Protein AF-F5LJP6-F1 (afdb_monomer_lite)

Structure (mmCIF, N/CA/C/O backbone):
data_AF-F5LJP6-F1
#
_entry.id   AF-F5LJP6-F1
#
loop_
_atom_site.group_PDB
_atom_site.id
_atom_site.type_symbol
_atom_site.label_atom_id
_atom_site.label_alt_id
_atom_site.label_comp_id
_atom_site.label_asym_id
_atom_site.label_entity_id
_atom_site.label_seq_id
_atom_site.pdbx_PDB_ins_code
_atom_site.Cartn_x
_atom_site.Cartn_y
_atom_site.Cartn_z
_atom_site.occupancy
_atom_site.B_iso_or_equiv
_atom_site.auth_seq_id
_atom_site.auth_comp_id
_atom_site.auth_asym_id
_atom_site.auth_atom_id
_atom_site.pdbx_PDB_model_num
ATOM 1 N N . MET A 1 1 ? 31.051 -0.537 -11.430 1.00 42.00 1 MET A N 1
ATOM 2 C CA . MET A 1 1 ? 30.294 -1.758 -11.067 1.00 42.00 1 MET A CA 1
ATOM 3 C C . MET A 1 1 ? 28.930 -1.355 -10.516 1.00 42.00 1 MET A C 1
ATOM 5 O O . MET A 1 1 ? 28.832 -0.928 -9.372 1.00 42.00 1 MET A O 1
ATOM 9 N N . VAL A 1 2 ? 27.875 -1.391 -11.335 1.00 52.22 2 VAL A N 1
ATOM 10 C CA . VAL A 1 2 ? 26.517 -1.080 -10.862 1.00 52.22 2 VAL A CA 1
ATOM 11 C C . VAL A 1 2 ? 26.059 -2.267 -10.019 1.00 52.22 2 VAL A C 1
ATOM 13 O O . VAL A 1 2 ? 25.776 -3.325 -10.573 1.00 52.22 2 VAL A O 1
ATOM 16 N N . LYS A 1 3 ? 26.045 -2.117 -8.684 1.00 48.31 3 LYS A N 1
ATOM 17 C CA . LYS A 1 3 ? 25.492 -3.122 -7.761 1.00 48.31 3 LYS A CA 1
ATOM 18 C C . LYS A 1 3 ? 24.133 -3.557 -8.310 1.00 48.31 3 LYS A C 1
ATOM 20 O O . LYS A 1 3 ? 23.220 -2.730 -8.383 1.00 48.31 3 LYS A O 1
ATOM 25 N N . LYS A 1 4 ? 24.033 -4.818 -8.743 1.00 45.97 4 LYS A N 1
ATOM 26 C CA . LYS A 1 4 ? 22.801 -5.463 -9.198 1.00 45.97 4 LYS A CA 1
ATOM 27 C C . LYS A 1 4 ? 21.829 -5.379 -8.029 1.00 45.97 4 LYS A C 1
ATOM 29 O O . LYS A 1 4 ? 21.928 -6.135 -7.074 1.00 45.97 4 LYS A O 1
ATOM 34 N N . ARG A 1 5 ? 20.990 -4.344 -8.028 1.00 58.62 5 ARG A N 1
ATOM 35 C CA . ARG A 1 5 ? 20.001 -4.142 -6.970 1.00 58.62 5 ARG A CA 1
ATOM 36 C C . ARG A 1 5 ? 19.083 -5.353 -7.041 1.00 58.62 5 ARG A C 1
ATOM 38 O O . ARG A 1 5 ? 18.627 -5.659 -8.140 1.00 58.62 5 ARG A O 1
ATOM 45 N N . GLU A 1 6 ? 18.868 -6.035 -5.921 1.00 65.88 6 GLU A N 1
ATOM 46 C CA . GLU A 1 6 ? 17.980 -7.194 -5.820 1.00 65.88 6 GLU A CA 1
ATOM 47 C C . GLU A 1 6 ? 16.555 -6.776 -6.182 1.00 65.88 6 GLU A C 1
ATOM 49 O O . GLU A 1 6 ? 15.756 -6.299 -5.374 1.00 65.88 6 GLU A O 1
ATOM 54 N N . GLN A 1 7 ? 16.277 -6.876 -7.472 1.00 75.69 7 GLN A N 1
ATOM 55 C CA . GLN A 1 7 ? 14.972 -6.681 -8.049 1.00 75.69 7 GLN A CA 1
ATOM 56 C C . GLN A 1 7 ? 14.209 -7.989 -7.873 1.00 75.69 7 GLN A C 1
ATOM 58 O O . GLN A 1 7 ? 14.751 -9.068 -8.100 1.00 75.69 7 GLN A O 1
ATOM 63 N N . GLY A 1 8 ? 12.957 -7.912 -7.445 1.00 86.00 8 GLY A N 1
ATOM 64 C CA . GLY A 1 8 ? 12.117 -9.101 -7.350 1.00 86.00 8 GLY A CA 1
ATOM 65 C C . GLY A 1 8 ? 10.647 -8.763 -7.484 1.00 86.00 8 GLY A C 1
ATOM 66 O O . GLY A 1 8 ? 10.295 -7.660 -7.903 1.00 86.00 8 GLY A O 1
ATOM 67 N N . THR A 1 9 ? 9.796 -9.722 -7.138 1.00 89.44 9 THR A N 1
ATOM 68 C CA . THR A 1 9 ? 8.346 -9.608 -7.313 1.00 89.44 9 THR A CA 1
ATOM 69 C C . THR A 1 9 ? 7.696 -8.966 -6.093 1.00 89.44 9 THR A C 1
ATOM 71 O O . THR A 1 9 ? 7.910 -9.412 -4.968 1.00 89.44 9 THR A O 1
ATOM 74 N N . CYS A 1 10 ? 6.919 -7.902 -6.301 1.00 90.75 10 CYS A N 1
ATOM 75 C CA . CYS A 1 10 ? 6.119 -7.298 -5.236 1.00 90.75 10 CYS A CA 1
ATOM 76 C C . CYS A 1 10 ? 4.936 -8.201 -4.890 1.00 90.75 10 CYS A C 1
ATOM 78 O O . CYS A 1 10 ? 4.111 -8.483 -5.759 1.00 90.75 10 CYS A O 1
ATOM 80 N N . GLU A 1 11 ? 4.797 -8.565 -3.620 1.00 90.19 11 GLU A N 1
ATOM 81 C CA . GLU A 1 11 ? 3.728 -9.459 -3.172 1.00 90.19 11 GLU A CA 1
ATOM 82 C C . GLU A 1 11 ? 2.346 -8.807 -3.243 1.00 90.19 11 GLU A C 1
ATOM 84 O O . GLU A 1 11 ? 1.360 -9.498 -3.451 1.00 90.19 11 GLU A O 1
ATOM 89 N N . LEU A 1 12 ? 2.230 -7.479 -3.157 1.00 90.12 12 LEU A N 1
ATOM 90 C CA . LEU A 1 12 ? 0.921 -6.817 -3.216 1.00 90.12 12 LEU A CA 1
ATOM 91 C C . LEU A 1 12 ? 0.435 -6.578 -4.654 1.00 90.12 12 LEU A C 1
ATOM 93 O O . LEU A 1 12 ? -0.704 -6.900 -4.982 1.00 90.12 12 LEU A O 1
ATOM 97 N N . CYS A 1 13 ? 1.280 -6.005 -5.519 1.00 88.94 13 CYS A N 1
ATOM 98 C CA . CYS A 1 13 ? 0.878 -5.626 -6.881 1.00 88.94 13 CYS A CA 1
ATOM 99 C C . CYS A 1 13 ? 1.281 -6.622 -7.973 1.00 88.94 13 CYS A C 1
ATOM 101 O O . CYS A 1 13 ? 0.846 -6.458 -9.111 1.00 88.94 13 CYS A O 1
ATOM 103 N N . GLY A 1 14 ? 2.115 -7.616 -7.656 1.00 88.06 14 GLY A N 1
ATOM 104 C CA . GLY A 1 14 ? 2.559 -8.643 -8.599 1.00 88.06 14 GLY A CA 1
ATOM 105 C C . GLY A 1 14 ? 3.532 -8.159 -9.676 1.00 88.06 14 GLY A C 1
ATOM 106 O O . GLY A 1 14 ? 3.788 -8.889 -10.623 1.00 88.06 14 GLY A O 1
ATOM 107 N N . ARG A 1 15 ? 4.073 -6.935 -9.584 1.00 87.69 15 ARG A N 1
ATOM 108 C CA . ARG A 1 15 ? 5.090 -6.470 -10.544 1.00 87.69 15 ARG A CA 1
ATOM 109 C C . ARG A 1 15 ? 6.432 -7.150 -10.300 1.00 87.69 15 ARG A C 1
ATOM 111 O O . ARG A 1 15 ? 6.853 -7.258 -9.148 1.00 87.69 15 ARG A O 1
ATOM 118 N N . HIS A 1 16 ? 7.108 -7.502 -11.387 1.00 87.56 16 HIS A N 1
ATOM 119 C CA . HIS A 1 16 ? 8.469 -8.033 -11.399 1.00 87.56 16 HIS A CA 1
ATOM 120 C C . HIS A 1 16 ? 9.502 -6.918 -11.584 1.00 87.56 16 HIS A C 1
ATOM 122 O O . HIS A 1 16 ? 9.158 -5.783 -11.919 1.00 87.56 16 HIS A O 1
ATOM 128 N N . GLU A 1 17 ? 10.766 -7.251 -11.336 1.00 85.12 17 GLU A N 1
ATOM 129 C CA . GLU A 1 17 ? 11.910 -6.355 -11.537 1.00 85.12 17 GLU A CA 1
ATOM 130 C C . GLU A 1 17 ? 11.844 -5.040 -10.733 1.00 85.12 17 GLU A C 1
ATOM 132 O O . GLU A 1 17 ? 12.377 -3.998 -11.114 1.00 85.12 17 GLU A O 1
ATOM 137 N N . VAL A 1 18 ? 11.176 -5.066 -9.576 1.00 85.31 18 VAL A N 1
ATOM 138 C CA . VAL A 1 18 ? 11.014 -3.884 -8.722 1.00 85.31 18 VAL A CA 1
ATOM 139 C C . VAL A 1 18 ? 11.911 -3.954 -7.496 1.00 85.31 18 VAL A C 1
ATOM 141 O O . VAL A 1 18 ? 12.153 -5.018 -6.926 1.00 85.31 18 VAL A O 1
ATOM 144 N N . LYS A 1 19 ? 12.371 -2.781 -7.045 1.00 85.81 19 LYS A N 1
ATOM 145 C CA . LYS A 1 19 ? 13.013 -2.643 -5.733 1.00 85.81 19 LYS A CA 1
ATOM 146 C C . LYS A 1 19 ? 11.974 -2.887 -4.649 1.00 85.81 19 LYS A C 1
ATOM 148 O O . LYS A 1 19 ? 10.950 -2.194 -4.617 1.00 85.81 19 LYS A O 1
ATOM 153 N N . ARG A 1 20 ? 12.261 -3.848 -3.777 1.00 88.12 20 ARG A N 1
ATOM 154 C CA . ARG A 1 20 ? 11.397 -4.239 -2.665 1.00 88.12 20 ARG A CA 1
ATOM 155 C C . ARG A 1 20 ? 11.937 -3.691 -1.355 1.00 88.12 20 ARG A C 1
ATOM 157 O O . ARG A 1 20 ? 13.134 -3.476 -1.199 1.00 88.12 20 ARG A O 1
ATOM 164 N N . THR A 1 21 ? 11.018 -3.436 -0.449 1.00 88.38 21 THR A N 1
ATOM 165 C CA . THR A 1 21 ? 11.252 -3.010 0.921 1.00 88.38 21 THR A CA 1
ATOM 166 C C . THR A 1 21 ? 10.386 -3.883 1.804 1.00 88.38 21 THR A C 1
ATOM 168 O O . THR A 1 21 ? 9.227 -4.125 1.458 1.00 88.38 21 THR A O 1
ATOM 171 N N . GLU A 1 22 ? 10.935 -4.315 2.928 1.00 87.50 22 GLU A N 1
ATOM 172 C CA . GLU A 1 22 ? 10.163 -4.998 3.954 1.00 87.50 22 GLU A CA 1
ATOM 173 C C . GLU A 1 22 ? 9.096 -4.050 4.518 1.00 87.50 22 GLU A C 1
ATOM 175 O O . GLU A 1 22 ? 9.373 -2.886 4.831 1.00 87.50 22 GLU A O 1
ATOM 180 N N . HIS A 1 23 ? 7.867 -4.544 4.613 1.00 85.25 23 HIS A N 1
ATOM 181 C CA . HIS A 1 23 ? 6.752 -3.851 5.235 1.00 85.25 23 HIS A CA 1
ATOM 182 C C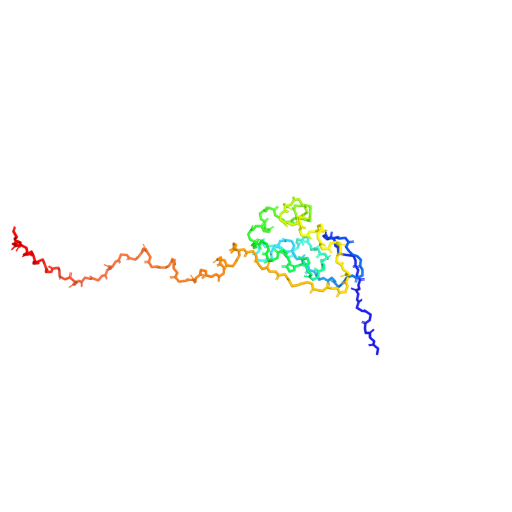 . HIS A 1 23 ? 6.141 -4.750 6.307 1.00 85.25 23 HIS A C 1
ATOM 184 O O . HIS A 1 23 ? 5.801 -5.899 6.035 1.00 85.25 23 HIS A O 1
ATOM 190 N N . HIS A 1 24 ? 6.002 -4.224 7.521 1.00 85.56 24 HIS A N 1
ATOM 191 C CA . HIS A 1 24 ? 5.344 -4.934 8.612 1.00 85.56 24 HIS A CA 1
ATOM 192 C C . HIS A 1 24 ? 3.841 -4.684 8.491 1.00 85.56 24 HIS A C 1
ATOM 194 O O . HIS A 1 24 ? 3.420 -3.530 8.567 1.00 85.56 24 HIS A O 1
ATOM 200 N N . LEU A 1 25 ? 3.059 -5.746 8.272 1.00 80.44 25 LEU A N 1
ATOM 201 C CA . LEU A 1 25 ? 1.603 -5.639 8.119 1.00 80.44 25 LEU A CA 1
ATOM 202 C C . LEU A 1 25 ? 0.942 -5.155 9.414 1.00 80.44 25 LEU A C 1
ATOM 204 O O . LEU A 1 25 ? 0.039 -4.323 9.374 1.00 80.44 25 LEU A O 1
ATOM 208 N N . THR A 1 26 ? 1.466 -5.597 10.557 1.00 77.38 26 THR A N 1
ATOM 209 C CA . THR A 1 26 ? 1.094 -5.072 11.871 1.00 77.38 26 THR A CA 1
ATOM 210 C C . THR A 1 26 ? 2.191 -4.136 12.385 1.00 77.38 26 THR A C 1
ATOM 212 O O . THR A 1 26 ? 3.364 -4.525 12.413 1.00 77.38 26 THR A O 1
ATOM 215 N N . PRO A 1 27 ? 1.859 -2.909 12.824 1.00 72.81 27 PRO A N 1
ATOM 216 C CA . PRO A 1 27 ? 2.836 -1.993 13.403 1.00 72.81 27 PRO A CA 1
ATOM 217 C C . PRO A 1 27 ? 3.586 -2.613 14.592 1.00 72.81 27 PRO A C 1
ATOM 219 O O . PRO A 1 27 ? 2.989 -3.259 15.454 1.00 72.81 27 PRO A O 1
ATOM 222 N N . LYS A 1 28 ? 4.900 -2.363 14.686 1.00 68.19 28 LYS A N 1
ATOM 223 C CA . LYS A 1 28 ? 5.747 -2.858 15.793 1.00 68.19 28 LYS A CA 1
ATOM 224 C C . LYS A 1 28 ? 5.232 -2.427 17.169 1.00 68.19 28 LYS A C 1
ATOM 226 O O . LYS A 1 28 ? 5.262 -3.212 18.108 1.00 68.19 28 LYS A O 1
ATOM 231 N N . GLU A 1 29 ? 4.689 -1.214 17.254 1.00 65.69 29 GLU A N 1
ATOM 232 C CA . GLU A 1 29 ? 4.104 -0.632 18.472 1.00 65.69 29 GLU A CA 1
ATOM 233 C C . GLU A 1 29 ? 2.890 -1.414 19.002 1.00 65.69 29 GLU A C 1
ATOM 235 O O . GLU A 1 29 ? 2.528 -1.278 20.165 1.00 65.69 29 GLU A O 1
ATOM 240 N N . LYS A 1 30 ? 2.273 -2.254 18.163 1.00 64.62 30 LYS A N 1
ATOM 241 C CA . LYS A 1 30 ? 1.130 -3.112 18.505 1.00 64.62 30 LYS A CA 1
ATOM 242 C C . LYS A 1 30 ? 1.521 -4.588 18.656 1.00 64.62 30 LYS A C 1
ATOM 244 O O . LYS A 1 30 ? 0.668 -5.461 18.580 1.00 64.62 30 LYS A O 1
ATOM 249 N N . GLY A 1 31 ? 2.811 -4.882 18.834 1.00 66.06 31 GLY A N 1
ATOM 250 C CA . GLY A 1 31 ? 3.311 -6.256 18.962 1.00 66.06 31 GLY A CA 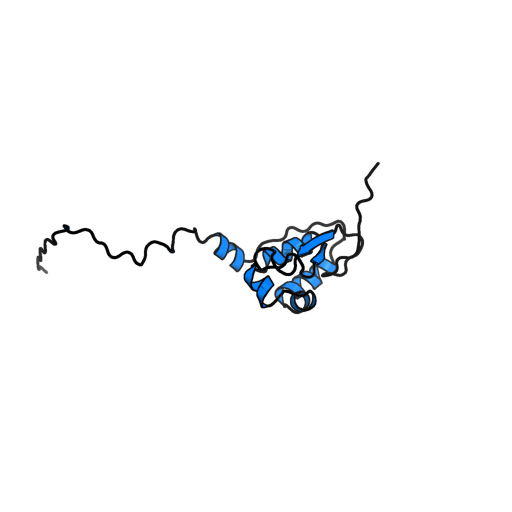1
ATOM 251 C C . GLY A 1 31 ? 3.625 -6.943 17.629 1.00 66.06 31 GLY A C 1
ATOM 252 O O . GLY A 1 31 ? 3.874 -8.144 17.601 1.00 66.06 31 GLY A O 1
ATOM 253 N N . GLY A 1 32 ? 3.683 -6.193 16.521 1.00 67.88 32 GLY A N 1
ATOM 254 C CA . GLY A 1 32 ? 3.966 -6.722 15.182 1.00 67.88 32 GLY A CA 1
ATOM 255 C C . GLY A 1 32 ? 5.391 -7.209 14.915 1.00 67.88 32 GLY A C 1
ATOM 256 O O . GLY A 1 32 ? 5.717 -7.538 13.780 1.00 67.88 32 GLY A O 1
ATOM 257 N N . THR A 1 33 ? 6.255 -7.257 15.929 1.00 63.31 33 THR A N 1
ATOM 258 C CA . THR A 1 33 ? 7.678 -7.609 15.787 1.00 63.31 33 THR A CA 1
ATOM 259 C C . THR A 1 33 ? 7.907 -9.033 15.269 1.00 63.31 33 THR A C 1
ATOM 261 O O . THR A 1 33 ? 8.881 -9.260 14.561 1.00 63.31 33 THR A O 1
ATOM 264 N N . PHE A 1 34 ? 7.006 -9.971 15.576 1.00 64.31 34 PHE A N 1
ATOM 265 C CA . PHE A 1 34 ? 7.059 -11.365 15.099 1.00 64.31 34 PHE A CA 1
ATOM 266 C C . PHE A 1 34 ? 5.929 -11.702 14.118 1.00 64.31 34 PHE A C 1
ATOM 268 O O . PHE A 1 34 ? 5.694 -12.867 13.804 1.00 64.31 34 PHE A O 1
ATOM 275 N N . LEU A 1 35 ? 5.194 -10.684 13.672 1.00 73.81 35 LEU A N 1
ATOM 276 C CA . LEU A 1 35 ? 4.059 -10.840 12.772 1.00 73.81 35 LEU A CA 1
ATOM 277 C C . LEU A 1 35 ? 4.516 -10.820 11.308 1.00 73.81 35 LEU A C 1
ATOM 279 O O . LEU A 1 35 ? 5.626 -10.368 11.014 1.00 73.81 35 LEU A O 1
ATOM 283 N N . PRO A 1 36 ? 3.690 -11.338 10.378 1.00 77.06 36 PRO A N 1
ATOM 284 C CA . PRO A 1 36 ? 4.085 -11.487 8.986 1.00 77.06 36 PRO A CA 1
ATOM 285 C C . PRO A 1 36 ? 4.529 -10.157 8.370 1.00 77.06 36 PRO A C 1
ATOM 287 O O . PRO A 1 36 ? 3.802 -9.157 8.359 1.00 77.06 36 PRO A O 1
ATOM 290 N N . THR A 1 37 ? 5.741 -10.169 7.823 1.00 85.50 37 THR A N 1
ATOM 291 C CA . THR A 1 37 ? 6.257 -9.106 6.969 1.00 85.50 37 THR A CA 1
ATOM 292 C C . THR A 1 37 ? 5.981 -9.442 5.507 1.00 85.50 37 THR A C 1
ATOM 294 O O . THR A 1 37 ? 5.882 -10.606 5.122 1.00 85.50 37 THR A O 1
ATOM 297 N N . ALA A 1 38 ? 5.820 -8.407 4.684 1.00 87.19 38 ALA A N 1
ATOM 298 C CA . ALA A 1 38 ? 5.590 -8.541 3.253 1.00 87.19 38 ALA A CA 1
ATOM 299 C C . ALA A 1 38 ? 6.650 -7.782 2.452 1.00 87.19 38 ALA A C 1
ATOM 301 O O . ALA A 1 38 ? 7.052 -6.664 2.797 1.00 87.19 38 ALA A O 1
ATOM 302 N N . MET A 1 39 ? 7.067 -8.362 1.329 1.00 90.56 39 MET A N 1
ATOM 303 C CA . MET A 1 39 ? 8.045 -7.773 0.419 1.00 90.56 39 MET A CA 1
ATOM 304 C C . MET A 1 39 ? 7.345 -6.916 -0.634 1.00 90.56 39 MET A C 1
ATOM 306 O O . MET A 1 39 ? 6.901 -7.382 -1.689 1.00 90.56 39 MET A O 1
ATOM 310 N N . LEU A 1 40 ? 7.268 -5.614 -0.357 1.00 91.06 40 LEU A N 1
ATOM 311 C CA . LEU A 1 40 ? 6.508 -4.661 -1.162 1.00 91.06 40 LEU A CA 1
ATOM 312 C C . LEU A 1 40 ? 7.414 -3.736 -1.959 1.00 91.06 40 LEU A C 1
ATOM 314 O O . LEU A 1 40 ? 8.472 -3.321 -1.498 1.00 91.06 40 LEU A O 1
ATOM 318 N N . CYS A 1 41 ? 6.990 -3.337 -3.155 1.00 89.56 41 CYS A N 1
ATOM 319 C CA . CYS A 1 41 ? 7.705 -2.294 -3.878 1.00 89.56 41 CYS A CA 1
ATOM 320 C C . CYS A 1 41 ? 7.500 -0.918 -3.231 1.00 89.56 41 CYS A C 1
ATOM 322 O O . CYS A 1 41 ? 6.452 -0.639 -2.647 1.00 89.56 41 CYS A O 1
ATOM 324 N N . ILE A 1 42 ? 8.477 -0.026 -3.409 1.00 87.81 42 ILE A N 1
ATOM 325 C CA . ILE A 1 42 ? 8.468 1.344 -2.862 1.00 87.81 42 ILE A CA 1
ATOM 326 C C . ILE A 1 42 ? 7.124 2.082 -3.055 1.00 87.81 42 ILE A C 1
ATOM 328 O O . ILE A 1 42 ? 6.635 2.666 -2.086 1.00 87.81 42 ILE A O 1
ATOM 332 N N . PRO A 1 43 ? 6.488 2.097 -4.247 1.00 87.50 43 PRO A N 1
ATOM 333 C CA . PRO A 1 43 ? 5.210 2.790 -4.402 1.00 87.50 43 PRO A CA 1
ATOM 334 C C . PRO A 1 43 ? 4.063 2.109 -3.645 1.00 87.50 43 PRO A C 1
ATOM 336 O O . PRO A 1 43 ? 3.228 2.818 -3.097 1.00 87.50 43 PRO A O 1
ATOM 339 N N . CYS A 1 44 ? 4.028 0.774 -3.562 1.00 88.25 44 CYS A N 1
ATOM 340 C CA . CYS A 1 44 ? 3.019 0.064 -2.767 1.00 88.25 44 CYS A CA 1
ATOM 341 C C . CYS A 1 44 ? 3.191 0.351 -1.275 1.00 88.25 44 CYS A C 1
ATOM 343 O O . CYS A 1 44 ? 2.222 0.706 -0.615 1.00 88.25 44 CYS A O 1
ATOM 345 N N . HIS A 1 45 ? 4.424 0.302 -0.772 1.00 90.44 45 HIS A N 1
ATOM 346 C CA . HIS A 1 45 ? 4.727 0.640 0.616 1.00 90.44 45 HIS A CA 1
ATOM 347 C C . HIS A 1 45 ? 4.283 2.076 0.950 1.00 90.44 45 HIS A C 1
ATOM 349 O O . HIS A 1 45 ? 3.555 2.310 1.914 1.00 90.44 45 HIS A O 1
ATOM 355 N N . LYS A 1 46 ? 4.635 3.052 0.100 1.00 88.25 46 LYS A N 1
ATOM 356 C CA . LYS A 1 46 ? 4.197 4.445 0.279 1.00 88.25 46 LYS A CA 1
ATOM 357 C C . LYS A 1 46 ? 2.680 4.598 0.213 1.00 88.25 46 LYS A C 1
ATOM 359 O O . LYS A 1 46 ? 2.141 5.434 0.931 1.00 88.25 46 LYS A O 1
ATOM 364 N N . GLN A 1 47 ? 2.008 3.836 -0.649 1.00 90.00 47 GLN A N 1
ATOM 365 C CA . GLN A 1 47 ? 0.560 3.912 -0.805 1.00 90.00 47 GLN A CA 1
ATOM 366 C C . GLN A 1 47 ? -0.176 3.437 0.447 1.00 90.00 47 GLN A C 1
ATOM 368 O O . GLN A 1 47 ? -1.130 4.095 0.847 1.00 90.00 47 GLN A O 1
ATOM 373 N N . ILE A 1 48 ? 0.281 2.357 1.086 1.00 89.06 48 ILE A N 1
ATOM 374 C CA . ILE A 1 48 ? -0.322 1.842 2.324 1.00 89.06 48 ILE A CA 1
ATOM 375 C C . ILE A 1 48 ? -0.345 2.941 3.395 1.00 89.06 48 ILE A C 1
ATOM 377 O O . ILE A 1 48 ? -1.418 3.333 3.846 1.00 89.06 48 ILE A O 1
ATOM 381 N N . HIS A 1 49 ? 0.806 3.555 3.688 1.00 87.25 49 HIS A N 1
ATOM 382 C CA . HIS A 1 49 ? 0.900 4.667 4.650 1.00 87.25 49 HIS A CA 1
ATOM 383 C C . HIS A 1 49 ? 0.272 5.988 4.173 1.00 87.25 49 HIS A C 1
ATOM 385 O O . HIS A 1 49 ? 0.224 6.967 4.922 1.00 87.25 49 HIS A O 1
ATOM 391 N N . ALA A 1 50 ? -0.136 6.070 2.907 1.00 87.50 50 ALA A N 1
ATOM 392 C CA . ALA A 1 50 ? -0.849 7.213 2.356 1.00 87.50 50 ALA A CA 1
ATOM 393 C C . ALA A 1 50 ? -2.368 7.024 2.363 1.00 87.50 50 ALA A C 1
ATOM 395 O O . ALA A 1 50 ? -3.072 8.029 2.283 1.00 87.50 50 ALA A O 1
ATOM 396 N N . LEU A 1 51 ? -2.869 5.792 2.447 1.00 86.94 51 LEU A N 1
ATOM 397 C CA . LEU A 1 51 ? -4.298 5.499 2.523 1.00 86.94 51 LEU A CA 1
ATOM 398 C C . LEU A 1 51 ? -4.757 5.242 3.952 1.00 86.94 51 LEU A C 1
ATOM 400 O O . LEU A 1 51 ? -5.802 5.768 4.322 1.00 86.94 51 LEU A O 1
ATOM 404 N N . PHE A 1 52 ? -3.971 4.496 4.729 1.00 87.69 52 PHE A N 1
ATOM 405 C CA . PHE A 1 52 ? -4.401 3.939 6.007 1.00 87.69 52 PHE A CA 1
ATOM 406 C C . PHE A 1 52 ? -3.573 4.457 7.185 1.00 87.69 52 PHE A C 1
ATOM 408 O O . PHE A 1 52 ? -2.380 4.754 7.051 1.00 87.69 52 PHE A O 1
ATOM 415 N N . THR A 1 53 ? -4.216 4.565 8.348 1.00 86.19 53 THR A N 1
ATOM 416 C CA . THR A 1 53 ? -3.549 4.799 9.636 1.00 86.19 53 THR A CA 1
ATOM 417 C C . THR A 1 53 ? -2.996 3.493 10.209 1.00 86.19 53 THR A C 1
ATOM 419 O O . THR A 1 53 ? -3.409 2.404 9.816 1.00 86.19 53 THR A O 1
ATOM 422 N N . ASN A 1 54 ? -2.090 3.587 11.186 1.00 84.88 54 ASN A N 1
ATOM 423 C CA . ASN A 1 54 ? -1.573 2.410 11.893 1.00 84.88 54 ASN A CA 1
ATOM 424 C C . ASN A 1 54 ? -2.696 1.602 12.574 1.00 84.88 54 ASN A C 1
ATOM 426 O O . ASN A 1 54 ? -2.636 0.379 12.596 1.00 84.88 54 ASN A O 1
ATOM 430 N N . GLU A 1 55 ? -3.735 2.271 13.078 1.00 83.00 55 GLU A N 1
ATOM 431 C CA . GLU A 1 55 ? -4.882 1.620 13.723 1.00 83.00 55 GLU A CA 1
ATOM 432 C C . GLU A 1 55 ? -5.761 0.848 12.733 1.00 83.00 55 GLU A C 1
ATOM 434 O O . GLU A 1 55 ? -6.281 -0.209 13.076 1.00 83.00 55 GLU A O 1
ATOM 439 N N . GLN A 1 56 ? -5.933 1.369 11.512 1.00 84.62 56 GLN A N 1
ATOM 440 C CA . GLN A 1 56 ? -6.656 0.674 10.439 1.00 84.62 56 GLN A CA 1
ATOM 441 C C . GLN A 1 56 ? -5.869 -0.548 9.947 1.00 84.62 56 GLN A C 1
ATOM 443 O O . GLN A 1 56 ? -6.459 -1.586 9.657 1.00 84.62 56 GLN A O 1
ATOM 448 N N . LEU A 1 57 ? -4.536 -0.433 9.879 1.00 85.19 57 LEU A N 1
ATOM 449 C CA . LEU A 1 57 ? -3.653 -1.549 9.528 1.00 85.19 57 LEU A CA 1
ATOM 450 C C . LEU A 1 57 ? -3.709 -2.676 10.554 1.00 85.19 57 LEU A C 1
ATOM 452 O O . LEU A 1 57 ? -3.769 -3.835 10.173 1.00 85.19 57 LEU A O 1
ATOM 456 N N . GLU A 1 58 ? -3.742 -2.344 11.840 1.00 82.62 58 GLU A N 1
ATOM 457 C CA . GLU A 1 58 ? -3.861 -3.341 12.901 1.00 82.62 58 GLU A CA 1
ATOM 458 C C . GLU A 1 58 ? -5.230 -4.041 12.896 1.00 82.62 58 GLU A C 1
ATOM 460 O O . GLU A 1 58 ? -5.286 -5.269 12.905 1.00 82.62 58 GLU A O 1
ATOM 465 N N . ARG A 1 59 ? -6.327 -3.274 12.857 1.00 81.25 59 ARG A N 1
ATOM 466 C CA . ARG A 1 59 ? -7.681 -3.821 13.022 1.00 81.25 59 ARG A CA 1
ATOM 467 C C . ARG A 1 59 ? -8.147 -4.633 11.818 1.00 81.25 59 ARG A C 1
ATOM 469 O O . ARG A 1 59 ? -8.447 -5.816 11.951 1.00 81.25 59 ARG A O 1
ATOM 476 N N . ASP A 1 60 ? -8.162 -4.010 10.644 1.00 81.31 60 ASP A N 1
ATOM 477 C CA . ASP A 1 60 ? -8.892 -4.544 9.487 1.00 81.31 60 ASP A CA 1
ATOM 478 C C . ASP A 1 60 ? -7.963 -4.987 8.346 1.00 81.31 60 ASP A C 1
ATOM 480 O O . ASP A 1 60 ? -8.361 -5.771 7.490 1.00 81.31 60 ASP A O 1
ATOM 484 N N . LEU A 1 61 ? -6.718 -4.493 8.312 1.00 84.94 61 LEU A N 1
ATOM 485 C CA . LEU A 1 61 ? -5.814 -4.617 7.159 1.00 84.94 61 LEU A CA 1
ATOM 486 C C . LEU A 1 61 ? -4.461 -5.267 7.502 1.00 84.94 61 LEU A C 1
ATOM 488 O O . LEU A 1 61 ? -3.449 -4.989 6.856 1.00 84.94 61 LEU A O 1
ATOM 492 N N . HIS A 1 62 ? -4.448 -6.177 8.479 1.00 83.62 62 HIS A N 1
ATOM 493 C CA . HIS A 1 62 ? -3.246 -6.868 8.964 1.00 83.62 62 HIS A CA 1
ATOM 494 C C . HIS A 1 62 ? -2.805 -8.047 8.069 1.00 83.62 62 HIS A C 1
ATOM 496 O O . HIS A 1 62 ? -1.862 -8.767 8.397 1.00 83.62 62 HIS A O 1
ATOM 502 N N . THR A 1 63 ? -3.466 -8.265 6.926 1.00 87.25 63 THR A N 1
ATOM 503 C CA . THR A 1 63 ? -3.118 -9.308 5.947 1.00 87.25 63 THR A CA 1
ATOM 504 C C . THR A 1 63 ? -3.036 -8.752 4.524 1.00 87.25 63 THR A C 1
ATOM 506 O O . THR A 1 63 ? -3.685 -7.764 4.170 1.00 87.25 63 THR A O 1
ATOM 509 N N . LEU A 1 64 ? -2.251 -9.413 3.663 1.00 87.31 64 LEU A N 1
ATOM 510 C CA . LEU A 1 64 ? -2.171 -9.054 2.241 1.00 87.31 64 LEU A CA 1
ATOM 511 C C . LEU A 1 64 ? -3.513 -9.200 1.519 1.00 87.31 64 LEU A C 1
ATOM 513 O O . LEU A 1 64 ? -3.788 -8.433 0.596 1.00 87.31 64 LEU A O 1
ATOM 517 N N . ASP A 1 65 ? -4.327 -10.178 1.913 1.00 87.62 65 ASP A N 1
ATOM 518 C CA . ASP A 1 65 ? -5.632 -10.399 1.297 1.00 87.62 65 ASP A CA 1
ATOM 519 C C . ASP A 1 65 ? -6.603 -9.265 1.635 1.00 87.62 65 ASP A C 1
ATOM 521 O O . ASP A 1 65 ? -7.172 -8.662 0.727 1.00 87.62 65 ASP A O 1
ATOM 525 N N . ALA A 1 66 ? -6.660 -8.853 2.907 1.00 88.00 66 ALA A N 1
ATOM 526 C CA . ALA A 1 66 ? -7.448 -7.700 3.336 1.00 88.00 66 ALA A CA 1
ATOM 527 C C . ALA A 1 66 ? -7.039 -6.413 2.595 1.00 88.00 66 ALA A C 1
ATOM 529 O O . ALA A 1 66 ? -7.887 -5.682 2.078 1.00 88.00 66 ALA A O 1
ATOM 530 N N . LEU A 1 67 ? -5.729 -6.181 2.432 1.00 88.69 67 LEU A N 1
ATOM 531 C CA . LEU A 1 67 ? -5.217 -5.056 1.642 1.00 88.69 67 LEU A CA 1
ATOM 532 C C . LEU A 1 67 ? -5.634 -5.126 0.167 1.00 88.69 67 LEU A C 1
ATOM 534 O O . LEU A 1 67 ? -5.916 -4.094 -0.435 1.00 88.69 67 LEU A O 1
ATOM 538 N N . ARG A 1 68 ? -5.671 -6.312 -0.448 1.00 88.62 68 ARG A N 1
ATOM 539 C CA . ARG A 1 68 ? -6.152 -6.477 -1.834 1.00 88.62 68 ARG A CA 1
ATOM 540 C C . ARG A 1 68 ? -7.677 -6.344 -1.938 1.00 88.62 68 ARG A C 1
ATOM 542 O O . ARG A 1 68 ? -8.181 -5.935 -2.991 1.00 88.62 68 ARG A O 1
ATOM 549 N N . GLY A 1 69 ? -8.386 -6.684 -0.865 1.00 86.94 69 GLY A N 1
ATOM 550 C CA . GLY A 1 69 ? -9.833 -6.600 -0.727 1.00 86.94 69 GLY A CA 1
ATOM 551 C C . GLY A 1 69 ? -10.359 -5.168 -0.670 1.00 86.94 69 GLY A C 1
ATOM 552 O O . GLY A 1 69 ? -11.406 -4.904 -1.258 1.00 86.94 69 GLY A O 1
ATOM 553 N N . ASP A 1 70 ? -9.628 -4.232 -0.061 1.00 90.44 70 ASP A N 1
ATOM 554 C CA . ASP A 1 70 ? -10.053 -2.830 0.068 1.00 90.44 70 ASP A CA 1
ATOM 555 C C . ASP A 1 70 ? -10.192 -2.120 -1.296 1.00 90.44 70 ASP A C 1
ATOM 557 O O . ASP A 1 70 ? -9.336 -2.211 -2.181 1.00 90.44 70 ASP A O 1
ATOM 561 N N . GLU A 1 71 ? -11.286 -1.377 -1.478 1.00 88.06 71 GLU A N 1
ATOM 562 C CA . GLU A 1 71 ? -11.610 -0.701 -2.739 1.00 88.06 71 GLU A CA 1
ATOM 563 C C . GLU A 1 71 ? -10.598 0.396 -3.110 1.00 88.06 71 GLU A C 1
ATOM 565 O O . GLU A 1 71 ? -10.184 0.504 -4.274 1.00 88.06 71 GLU A O 1
ATOM 570 N N . ARG A 1 72 ? -10.140 1.177 -2.120 1.00 86.00 72 ARG A N 1
ATOM 571 C CA . ARG A 1 72 ? -9.172 2.269 -2.312 1.00 86.00 72 ARG A CA 1
ATOM 572 C C . ARG A 1 72 ? -7.832 1.701 -2.763 1.00 86.00 72 ARG A C 1
ATOM 574 O O . ARG A 1 72 ? -7.196 2.245 -3.672 1.00 86.00 72 ARG A O 1
ATOM 581 N N . MET A 1 73 ? -7.420 0.582 -2.169 1.00 89.56 73 MET A N 1
ATOM 582 C CA . MET A 1 73 ? -6.211 -0.125 -2.580 1.00 89.56 73 MET A CA 1
ATOM 583 C C . MET A 1 73 ? -6.383 -0.795 -3.948 1.00 89.56 73 MET A C 1
ATOM 585 O O . MET A 1 73 ? -5.504 -0.682 -4.802 1.00 89.56 73 MET A O 1
ATOM 589 N N . ARG A 1 74 ? -7.525 -1.427 -4.227 1.00 89.56 74 ARG A N 1
ATOM 590 C CA . ARG A 1 74 ? -7.802 -2.104 -5.504 1.00 89.56 74 ARG A CA 1
ATOM 591 C C . ARG A 1 74 ? -7.690 -1.168 -6.706 1.00 89.56 74 ARG A C 1
ATOM 593 O O . ARG A 1 74 ? -7.095 -1.546 -7.720 1.00 89.56 74 ARG A O 1
ATOM 600 N N . ALA A 1 75 ? -8.216 0.052 -6.599 1.00 87.00 75 ALA A N 1
ATOM 601 C CA . ALA A 1 75 ? -8.084 1.070 -7.642 1.00 87.00 75 ALA A CA 1
ATOM 602 C C . ALA A 1 75 ? -6.607 1.403 -7.921 1.00 87.00 75 ALA A C 1
ATOM 604 O O . ALA A 1 75 ? -6.169 1.417 -9.076 1.00 87.00 75 ALA A O 1
ATOM 605 N N . PHE A 1 76 ? -5.812 1.573 -6.860 1.00 88.00 76 PHE A N 1
ATOM 606 C CA . PHE A 1 76 ? -4.373 1.784 -6.977 1.00 88.00 76 PHE A CA 1
ATOM 607 C C . PHE A 1 76 ? -3.659 0.578 -7.598 1.00 88.00 76 PHE A C 1
ATOM 609 O O . PHE A 1 76 ? -2.851 0.761 -8.508 1.00 88.00 76 PHE A O 1
ATOM 616 N N . LEU A 1 77 ? -3.972 -0.651 -7.174 1.00 89.75 77 LEU A N 1
ATOM 617 C CA . LEU A 1 77 ? -3.360 -1.872 -7.708 1.00 89.75 77 LEU A CA 1
ATOM 618 C C . LEU A 1 77 ? -3.627 -2.042 -9.208 1.00 89.75 77 LEU A C 1
ATOM 620 O O . LEU A 1 77 ? -2.712 -2.376 -9.962 1.00 89.75 77 LEU A O 1
ATOM 624 N N . LYS A 1 78 ? -4.847 -1.747 -9.671 1.00 88.81 78 LYS A N 1
ATOM 625 C CA . LYS A 1 78 ? -5.187 -1.765 -11.104 1.00 88.81 78 LYS A CA 1
ATOM 626 C C . LYS A 1 78 ? -4.356 -0.763 -11.907 1.00 88.81 78 LYS A C 1
ATOM 628 O O . LYS A 1 78 ? -3.908 -1.082 -13.007 1.00 88.81 78 LYS A O 1
ATOM 633 N N . TRP A 1 79 ? -4.140 0.435 -11.372 1.00 89.81 79 TRP A N 1
ATOM 634 C CA . TRP A 1 79 ? -3.366 1.477 -12.044 1.00 89.81 79 TRP A CA 1
ATOM 635 C C . TRP A 1 79 ? -1.858 1.191 -12.029 1.00 89.81 79 TRP A C 1
ATOM 637 O O . TRP A 1 79 ? -1.197 1.255 -13.065 1.00 89.81 79 TRP A O 1
ATOM 647 N N . ILE A 1 80 ? -1.311 0.813 -10.874 1.00 87.25 80 ILE A N 1
ATOM 648 C CA . ILE A 1 80 ? 0.132 0.645 -10.667 1.00 87.25 80 ILE A CA 1
ATOM 649 C C . ILE A 1 80 ? 0.675 -0.567 -11.440 1.00 87.25 80 ILE A C 1
ATOM 651 O O . ILE A 1 80 ? 1.854 -0.595 -11.779 1.00 87.25 80 ILE A O 1
ATOM 655 N N . ARG A 1 81 ? -0.160 -1.566 -11.758 1.00 87.06 81 ARG A N 1
ATOM 656 C CA . ARG A 1 81 ? 0.211 -2.700 -12.627 1.00 87.06 81 ARG A CA 1
ATOM 657 C C . ARG A 1 81 ? 0.483 -2.290 -14.076 1.00 87.06 81 ARG A C 1
ATOM 659 O O . ARG A 1 81 ? 1.215 -2.992 -14.757 1.00 87.06 81 ARG A O 1
ATOM 666 N N . LYS A 1 82 ? -0.061 -1.155 -14.525 1.00 84.69 82 LYS A N 1
ATOM 667 C CA . LYS A 1 82 ? 0.151 -0.611 -15.877 1.00 84.69 82 LYS A CA 1
ATOM 668 C C . LYS A 1 82 ? 1.397 0.275 -15.981 1.00 84.69 82 LYS A C 1
ATOM 670 O O . LYS A 1 82 ? 1.740 0.711 -17.072 1.00 84.69 82 LYS A O 1
ATOM 675 N N . GLN A 1 83 ? 2.035 0.599 -14.855 1.00 83.56 83 GLN A N 1
ATOM 676 C CA . GLN A 1 83 ? 3.203 1.479 -14.817 1.00 83.56 83 GLN A CA 1
ATOM 677 C C . GLN A 1 83 ? 4.502 0.675 -14.972 1.00 83.56 83 GLN A C 1
ATOM 679 O O . GLN A 1 83 ? 4.586 -0.438 -14.443 1.00 83.56 83 GLN A O 1
ATOM 684 N N . PRO A 1 84 ? 5.534 1.233 -15.632 1.00 78.88 84 PRO A N 1
ATOM 685 C CA . PRO A 1 84 ? 6.807 0.541 -15.804 1.00 78.88 84 PRO A CA 1
ATOM 686 C C . PRO A 1 84 ? 7.510 0.331 -14.455 1.00 78.88 84 PRO A C 1
ATOM 688 O O . PRO A 1 84 ? 7.436 1.178 -13.562 1.00 78.88 84 PRO A O 1
ATOM 691 N N . SER A 1 85 ? 8.223 -0.790 -14.309 1.00 74.62 85 SER A N 1
ATOM 692 C CA . SER A 1 85 ? 8.925 -1.196 -13.075 1.00 74.62 85 SER A CA 1
ATOM 693 C C . SER A 1 85 ? 9.972 -0.176 -12.604 1.00 74.62 85 SER A C 1
ATOM 695 O O . SER A 1 85 ? 10.186 -0.021 -11.399 1.00 74.62 85 SER A O 1
ATOM 697 N N . ALA A 1 86 ? 10.562 0.572 -13.542 1.00 68.69 86 ALA A N 1
ATOM 698 C CA . ALA A 1 86 ? 11.513 1.650 -13.282 1.00 68.69 86 ALA A CA 1
ATOM 699 C C . ALA A 1 86 ? 10.867 2.956 -12.777 1.00 68.69 86 ALA A C 1
ATOM 701 O O . ALA A 1 86 ? 11.565 3.804 -12.217 1.00 68.69 86 ALA A O 1
ATOM 702 N N . SER A 1 87 ? 9.552 3.140 -12.950 1.00 67.00 87 SER A N 1
ATOM 703 C CA . SER A 1 87 ? 8.870 4.374 -12.554 1.00 67.00 87 SER A CA 1
ATOM 704 C C . SER A 1 87 ? 8.524 4.373 -11.067 1.00 67.00 87 SER A C 1
ATOM 706 O O . SER A 1 87 ? 7.901 3.450 -10.534 1.00 67.00 87 SER A O 1
ATOM 708 N N . LEU A 1 88 ? 8.918 5.451 -10.387 1.00 70.69 88 LEU A N 1
ATOM 709 C CA . LEU A 1 88 ? 8.550 5.743 -9.005 1.00 70.69 88 LEU A CA 1
ATOM 710 C C . LEU A 1 88 ? 7.506 6.866 -8.992 1.00 70.69 88 LEU A C 1
ATOM 712 O O . LEU A 1 88 ? 7.874 8.041 -8.906 1.00 70.69 88 LEU A O 1
ATOM 716 N N . PRO A 1 89 ? 6.204 6.540 -9.066 1.00 71.19 89 PRO A N 1
ATOM 717 C CA . PRO A 1 89 ? 5.170 7.559 -9.057 1.00 71.19 89 PRO A CA 1
ATOM 718 C C . PRO A 1 89 ? 5.098 8.292 -7.716 1.00 71.19 89 PRO A C 1
ATOM 720 O O . PRO A 1 89 ? 5.321 7.723 -6.641 1.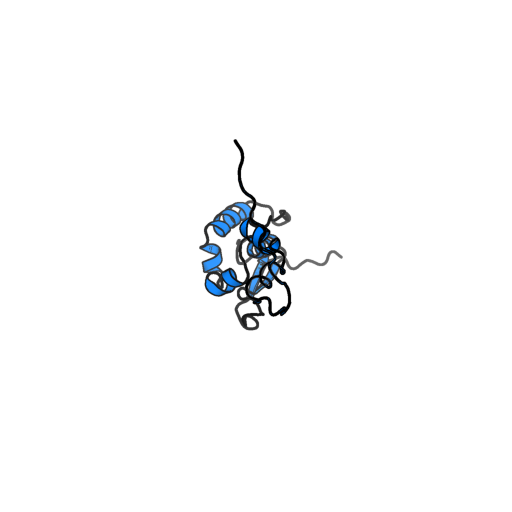00 71.19 89 PRO A O 1
ATOM 723 N N . ARG A 1 90 ? 4.731 9.575 -7.773 1.00 70.62 90 ARG A N 1
ATOM 724 C CA . ARG A 1 90 ? 4.504 10.393 -6.580 1.00 70.62 90 ARG A CA 1
ATOM 725 C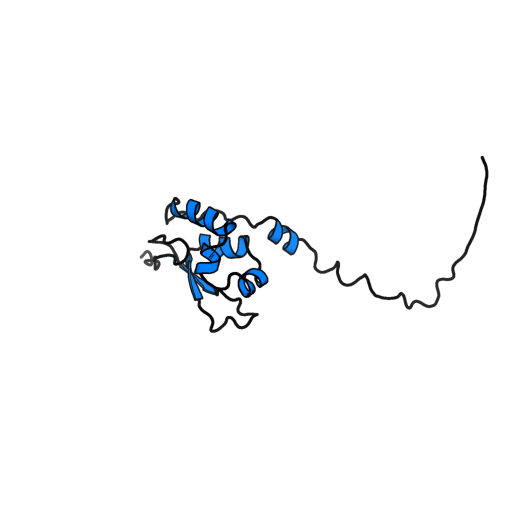 C . ARG A 1 90 ? 3.185 9.987 -5.918 1.00 70.62 90 ARG A C 1
ATOM 727 O O . ARG A 1 90 ? 2.111 10.325 -6.402 1.00 70.62 90 ARG A O 1
ATOM 734 N N . VAL A 1 91 ? 3.279 9.313 -4.777 1.00 75.75 91 VAL A N 1
ATOM 735 C CA . VAL A 1 91 ? 2.125 8.971 -3.935 1.00 75.75 91 VAL A CA 1
ATOM 736 C C . VAL A 1 91 ? 1.672 10.199 -3.137 1.00 75.75 91 VAL A C 1
ATOM 738 O O . VAL A 1 91 ? 2.478 10.832 -2.451 1.00 75.75 91 VAL A O 1
ATOM 741 N N . ARG A 1 92 ? 0.379 10.543 -3.222 1.00 74.94 92 ARG A N 1
ATOM 742 C CA . ARG A 1 92 ? -0.259 11.598 -2.415 1.00 74.94 92 ARG A CA 1
ATOM 743 C C . ARG A 1 92 ? -1.035 10.966 -1.257 1.00 74.94 92 ARG A C 1
ATOM 745 O O . ARG A 1 92 ? -1.742 9.987 -1.456 1.00 74.94 92 ARG A O 1
ATOM 752 N N . LYS A 1 93 ? -0.928 11.557 -0.063 1.00 73.69 93 LYS A N 1
ATOM 753 C CA . LYS A 1 93 ? -1.686 11.135 1.129 1.00 73.69 93 LYS A CA 1
ATOM 754 C C . LYS A 1 93 ? -3.185 11.407 0.962 1.00 73.69 93 LYS A C 1
ATOM 756 O O . LYS A 1 93 ? -3.572 12.437 0.390 1.00 73.69 93 LYS A O 1
ATOM 761 N N . SER A 1 94 ? -4.018 10.523 1.503 1.00 78.06 94 SER A N 1
ATOM 762 C CA . SER A 1 94 ? -5.469 10.689 1.568 1.00 78.06 94 SER A CA 1
ATOM 763 C C . SER A 1 94 ? -5.835 11.985 2.305 1.00 78.06 94 SER A C 1
ATOM 765 O O . SER A 1 94 ? -5.022 12.578 3.025 1.00 78.06 94 SER A O 1
ATOM 767 N N . ARG A 1 95 ? -7.041 12.506 2.048 1.00 77.25 95 ARG A N 1
ATOM 768 C CA . ARG A 1 95 ? -7.532 13.723 2.718 1.00 77.25 95 ARG A CA 1
ATOM 769 C C . ARG A 1 95 ? -7.654 13.498 4.227 1.00 77.25 95 ARG A C 1
ATOM 771 O O . ARG A 1 95 ? -7.203 14.345 4.988 1.00 77.25 95 ARG A O 1
ATOM 778 N N . GLU A 1 96 ? -8.160 12.331 4.612 1.00 77.88 96 GLU A N 1
ATOM 779 C CA . GLU A 1 96 ? -8.291 11.858 5.992 1.00 77.88 96 GLU A CA 1
ATOM 780 C C . GLU A 1 96 ? -6.950 11.907 6.742 1.00 77.88 96 GLU A C 1
ATOM 782 O O . GLU A 1 96 ? -6.814 12.649 7.712 1.00 77.88 96 GLU A O 1
ATOM 787 N N . LEU A 1 97 ? -5.898 11.261 6.220 1.00 71.50 97 LEU A N 1
ATOM 788 C CA . LEU A 1 97 ? -4.572 11.295 6.853 1.00 71.50 97 LEU A CA 1
ATOM 789 C C . LEU A 1 97 ? -3.959 12.696 6.908 1.00 71.50 97 LEU A C 1
ATOM 791 O O . LEU A 1 97 ? -3.192 13.010 7.818 1.00 71.50 97 LEU A O 1
ATOM 795 N N . ARG A 1 98 ? -4.243 13.547 5.917 1.00 73.81 98 ARG A N 1
ATOM 796 C CA . ARG A 1 98 ? -3.784 14.943 5.933 1.00 73.81 98 ARG A CA 1
ATOM 797 C C . ARG A 1 98 ? -4.478 15.760 7.014 1.00 73.81 98 ARG A C 1
ATOM 799 O O . ARG A 1 98 ? -3.851 16.680 7.516 1.00 73.81 98 ARG A O 1
ATOM 806 N N . GLN A 1 99 ? -5.726 15.451 7.345 1.00 70.75 99 GLN A N 1
ATOM 807 C CA . GLN A 1 99 ? -6.476 16.139 8.388 1.00 70.75 99 GLN A CA 1
ATOM 808 C C . GLN A 1 99 ? -6.054 15.655 9.780 1.00 70.75 99 GLN A C 1
ATOM 810 O O . GLN A 1 99 ? -5.743 16.494 10.615 1.00 70.75 99 GLN A O 1
ATOM 815 N N . ILE A 1 100 ? -5.885 14.340 9.977 1.00 69.69 100 ILE A N 1
ATOM 816 C CA . ILE A 1 100 ? -5.368 13.750 11.231 1.00 69.69 100 ILE A CA 1
ATOM 817 C C . ILE A 1 100 ? -3.968 14.282 11.575 1.00 69.69 100 ILE A C 1
ATOM 819 O O . ILE A 1 100 ? -3.657 14.537 12.725 1.00 69.69 100 ILE A O 1
ATOM 823 N N . LYS A 1 101 ? -3.094 14.494 10.582 1.00 61.16 101 LYS A N 1
ATOM 824 C CA . LYS A 1 101 ? -1.758 15.078 10.832 1.00 61.16 101 LYS A CA 1
ATOM 825 C C . LYS A 1 101 ? -1.757 16.601 10.979 1.00 61.16 101 LYS A C 1
ATOM 827 O O . LYS A 1 101 ? -0.719 17.163 11.310 1.00 61.16 101 LYS A O 1
ATOM 832 N N . LYS A 1 102 ? -2.866 17.265 10.644 1.00 58.38 102 LYS A N 1
ATOM 833 C CA . LYS A 1 102 ? -3.028 18.719 10.762 1.00 58.38 102 LYS A CA 1
ATOM 834 C C . LYS A 1 102 ? -3.693 19.132 12.066 1.00 58.38 102 LYS A C 1
ATOM 836 O O . LYS A 1 102 ? -3.607 20.313 12.374 1.00 58.38 102 LYS A O 1
ATOM 841 N N . THR A 1 103 ? -4.347 18.222 12.793 1.00 50.75 103 THR A N 1
ATOM 842 C CA . THR A 1 103 ? -4.826 18.513 14.147 1.00 50.75 103 THR A CA 1
ATOM 843 C C . THR A 1 103 ? -3.599 18.756 15.024 1.00 50.75 103 THR A C 1
ATOM 845 O O . THR A 1 103 ? -2.813 17.822 15.218 1.00 50.75 103 THR A O 1
ATOM 848 N N . PRO A 1 104 ? -3.368 19.991 15.497 1.00 48.78 104 PRO A N 1
ATOM 849 C CA . PRO A 1 104 ? -2.307 20.251 16.450 1.00 48.78 104 PRO A CA 1
ATOM 850 C C . PRO A 1 104 ? -2.606 19.440 17.709 1.00 48.78 104 PRO A C 1
ATOM 852 O O . PRO A 1 104 ? -3.755 19.336 18.132 1.00 48.78 104 PRO A O 1
ATOM 855 N N . PHE A 1 105 ? -1.571 18.874 18.312 1.00 43.28 105 PHE A N 1
ATOM 856 C CA . PHE A 1 105 ? -1.629 18.094 19.550 1.00 43.28 105 PHE A CA 1
ATOM 857 C C . PHE A 1 105 ? -2.086 18.918 20.787 1.00 43.28 105 PHE A C 1
ATOM 859 O O . PHE A 1 105 ? -2.054 18.412 21.900 1.00 43.28 105 PHE A O 1
ATOM 866 N N . GLU A 1 106 ? -2.553 20.162 20.617 1.00 47.88 106 GLU A N 1
ATOM 867 C CA . GLU A 1 106 ? -2.931 21.085 21.702 1.00 47.88 106 GLU A CA 1
ATOM 868 C C . GLU A 1 106 ? -4.432 21.407 21.820 1.00 47.88 106 GLU A C 1
ATOM 870 O O . GLU A 1 106 ? -4.817 22.189 22.676 1.00 47.88 106 GLU A O 1
ATOM 875 N N . GLU A 1 107 ? -5.325 20.785 21.049 1.00 47.94 107 GLU A N 1
ATOM 876 C CA . GLU A 1 107 ? -6.778 21.057 21.161 1.00 47.94 107 GLU A CA 1
ATOM 877 C C . GLU A 1 107 ? -7.528 19.959 21.946 1.00 47.94 107 GLU A C 1
ATOM 879 O O . GLU A 1 107 ? -8.702 19.692 21.706 1.00 47.94 107 GLU A O 1
ATOM 884 N N . ALA A 1 108 ? -6.848 19.267 22.868 1.00 47.16 108 ALA A N 1
ATOM 885 C CA . ALA A 1 108 ? -7.459 18.230 23.713 1.00 47.16 108 ALA A CA 1
ATOM 886 C C . ALA A 1 108 ? -7.072 18.308 25.204 1.00 47.16 108 ALA A C 1
ATOM 888 O O . ALA A 1 108 ? -7.420 17.407 25.963 1.00 47.16 108 ALA A O 1
ATOM 889 N N . PHE A 1 109 ? -6.389 19.373 25.648 1.00 43.03 109 PHE A N 1
ATOM 890 C CA . PHE A 1 109 ? -6.011 19.547 27.061 1.00 43.03 109 PHE A CA 1
ATOM 891 C C . PHE A 1 109 ? -6.756 20.687 27.788 1.00 43.03 109 PHE A C 1
ATOM 893 O O . PHE A 1 109 ? -6.669 20.788 29.007 1.00 43.03 109 PHE A O 1
ATOM 900 N N . PHE A 1 110 ? -7.550 21.511 27.092 1.00 41.97 110 PHE A N 1
ATOM 901 C CA . PHE A 1 110 ? -8.142 22.731 27.674 1.00 41.97 110 PHE A CA 1
ATOM 902 C C . PHE A 1 110 ? -9.677 22.770 27.774 1.00 41.97 110 PHE A C 1
ATOM 904 O O . PHE A 1 110 ? -10.260 23.850 27.746 1.00 41.97 110 PHE A O 1
ATOM 911 N N . LEU A 1 111 ? -10.362 21.630 27.940 1.00 51.00 111 LEU A N 1
ATOM 912 C CA . LEU A 1 111 ? -11.823 21.643 28.160 1.00 51.00 111 LEU A CA 1
ATOM 913 C C . LEU A 1 111 ? -12.350 20.934 29.414 1.00 51.00 111 LEU A C 1
ATOM 915 O O . LEU A 1 111 ? -13.563 20.854 29.574 1.00 51.00 111 LEU A O 1
ATOM 919 N N . THR A 1 112 ? -11.504 20.537 30.369 1.00 52.91 112 THR A N 1
ATOM 920 C CA . THR A 1 112 ? -11.986 20.166 31.719 1.00 52.91 112 THR A CA 1
ATOM 921 C C . THR A 1 112 ? -10.985 20.508 32.826 1.00 52.91 112 THR A C 1
ATOM 923 O O . THR A 1 112 ? -10.589 19.643 33.604 1.00 52.91 112 THR A O 1
ATOM 926 N N . ALA A 1 113 ? -10.572 21.768 32.932 1.00 48.47 113 ALA A N 1
ATOM 927 C CA . ALA A 1 113 ? -10.030 22.280 34.188 1.00 48.47 113 ALA A CA 1
ATOM 928 C C . ALA A 1 113 ? -11.057 23.264 34.770 1.00 48.47 113 ALA A C 1
ATOM 930 O O . ALA A 1 113 ? -11.239 24.338 34.195 1.00 48.47 113 ALA A O 1
ATOM 931 N N . PRO A 1 114 ? -11.778 22.932 35.859 1.00 45.00 114 PRO A N 1
ATOM 932 C CA . PRO A 1 114 ? -12.520 23.951 36.585 1.00 45.00 114 PRO A CA 1
ATOM 933 C C . PRO A 1 114 ? -11.520 25.006 37.067 1.00 45.00 114 PRO A C 1
ATOM 935 O O . PRO A 1 114 ? -10.522 24.680 37.709 1.00 45.00 114 PRO A O 1
ATOM 938 N N . CYS A 1 115 ? -11.771 26.269 36.729 1.00 42.16 115 CYS A N 1
ATOM 939 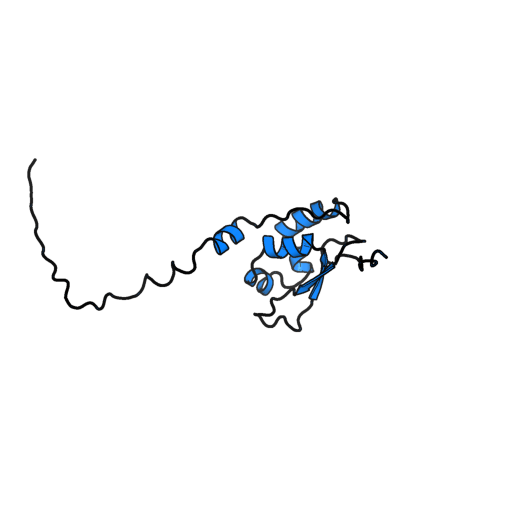C CA . CYS A 1 115 ? -11.016 27.412 37.222 1.00 42.16 115 CYS A CA 1
ATOM 940 C C . CYS A 1 115 ? -11.099 27.465 38.757 1.00 42.16 115 CYS A C 1
ATOM 942 O O . CYS A 1 115 ? -12.005 28.080 39.312 1.00 42.16 115 CYS A O 1
ATOM 944 N N . ILE A 1 116 ? -10.149 26.845 39.458 1.00 55.47 116 ILE A N 1
ATOM 945 C CA . ILE A 1 116 ? -9.912 27.072 40.888 1.00 55.47 116 ILE A CA 1
ATOM 946 C C . ILE A 1 116 ? -9.007 28.306 40.998 1.00 55.47 116 ILE A C 1
ATOM 948 O O . ILE A 1 116 ? -7.840 28.228 41.365 1.00 55.47 116 ILE A O 1
ATOM 952 N N . VAL A 1 117 ? -9.541 29.465 40.613 1.00 48.06 117 VAL A N 1
ATOM 953 C CA . VAL A 1 117 ? -8.993 30.767 41.008 1.00 48.06 117 VAL A CA 1
ATOM 954 C C . VAL A 1 117 ? -10.003 31.419 41.952 1.00 48.06 117 VAL A C 1
ATOM 956 O O . VAL A 1 117 ? -11.014 31.954 41.495 1.00 48.06 117 VAL A O 1
ATOM 959 N N . PRO A 1 118 ? -9.791 31.360 43.278 1.00 43.88 118 PRO A N 1
ATOM 960 C CA . PRO A 1 118 ? -10.608 32.117 44.211 1.00 43.88 118 PRO A CA 1
ATOM 961 C C . PRO A 1 118 ? -10.237 33.600 44.073 1.00 43.88 118 PRO A C 1
ATOM 963 O O . PRO A 1 118 ? -9.129 33.989 44.431 1.00 43.88 118 PRO A O 1
ATOM 966 N N . GLY A 1 119 ? -11.134 34.440 43.541 1.00 51.84 119 GLY A N 1
ATOM 967 C CA . GLY A 1 119 ? -10.944 35.897 43.636 1.00 51.84 119 GLY A CA 1
ATOM 968 C C . GLY A 1 119 ? -11.515 36.797 42.540 1.00 51.84 119 GLY A C 1
ATOM 969 O O . GLY A 1 119 ? -11.503 38.011 42.726 1.00 51.84 119 GLY A O 1
ATOM 970 N N . CYS A 1 120 ? -12.052 36.285 41.428 1.00 40.78 120 CYS A N 1
ATOM 971 C CA . CYS A 1 120 ? -12.676 37.159 40.424 1.00 40.78 120 CYS A CA 1
ATOM 972 C C . CYS A 1 120 ? -14.113 37.528 40.824 1.00 40.78 120 CYS A C 1
ATOM 974 O O . CYS A 1 120 ? -15.091 36.903 40.424 1.00 40.78 120 CYS A O 1
ATOM 976 N N . ARG A 1 121 ? -14.201 38.567 41.658 1.00 42.97 121 ARG A N 1
ATOM 977 C CA . ARG A 1 121 ? -15.410 39.286 42.065 1.00 42.97 121 ARG A CA 1
ATOM 978 C C . ARG A 1 121 ? -16.174 39.779 40.827 1.00 42.97 121 ARG A C 1
ATOM 980 O O . ARG A 1 121 ? -15.659 40.580 40.055 1.00 42.97 121 ARG A O 1
ATOM 987 N N . GLN A 1 122 ? -17.389 39.269 40.638 1.00 47.62 122 GLN A N 1
ATOM 988 C CA . GLN A 1 122 ? -18.327 39.710 3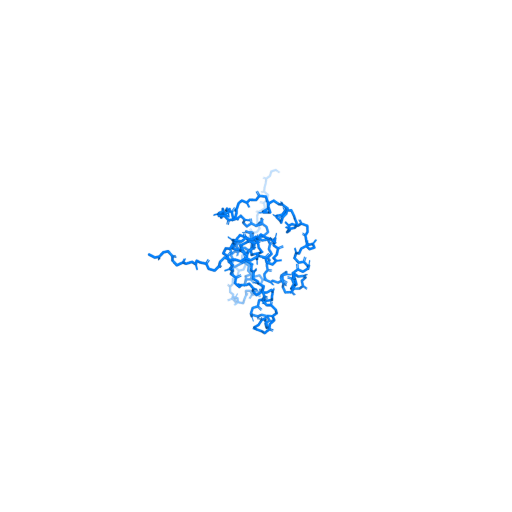9.607 1.00 47.62 122 GLN A CA 1
ATOM 989 C C . GLN A 1 122 ? -18.916 41.067 40.001 1.00 47.62 122 GLN A C 1
ATOM 991 O O . GLN A 1 122 ? -19.636 41.163 40.994 1.00 47.62 122 GLN A O 1
ATOM 996 N N . ASP A 1 123 ? -18.634 42.105 39.216 1.00 43.50 123 ASP A N 1
ATOM 997 C CA . ASP A 1 123 ? -19.356 43.375 39.295 1.00 43.50 123 ASP A CA 1
ATOM 998 C C . ASP A 1 123 ? -20.446 43.398 38.215 1.00 43.50 123 ASP A C 1
ATOM 1000 O O . ASP A 1 123 ? -20.230 43.720 37.046 1.00 43.50 123 ASP A O 1
ATOM 1004 N N . SER A 1 124 ? -21.644 43.011 38.643 1.00 55.75 124 SER A N 1
ATOM 1005 C CA . SER A 1 124 ? -22.905 43.235 37.946 1.00 55.75 124 SER A CA 1
ATOM 1006 C C . SER A 1 124 ? -23.206 44.732 37.874 1.00 55.75 124 SER A C 1
ATOM 1008 O O . SER A 1 124 ? -23.570 45.330 38.886 1.00 55.75 124 SER A O 1
ATOM 1010 N N . LYS A 1 125 ? -23.160 45.342 36.683 1.00 55.91 125 LYS A N 1
ATOM 1011 C CA . LYS A 1 125 ? -23.848 46.621 36.427 1.00 55.91 125 LYS A CA 1
ATOM 1012 C C . LYS A 1 125 ? -24.683 46.570 35.155 1.00 55.91 125 LYS A C 1
ATOM 1014 O O . LYS A 1 125 ? -24.260 46.914 34.060 1.00 55.91 125 LYS A O 1
ATOM 1019 N N . ASN A 1 126 ? -25.916 46.153 35.405 1.00 51.25 126 ASN A N 1
ATOM 1020 C CA . ASN A 1 126 ? -27.137 46.470 34.688 1.00 51.25 126 ASN A CA 1
ATOM 1021 C C . ASN A 1 126 ? -27.273 47.987 34.411 1.00 51.25 126 ASN A C 1
ATOM 1023 O O . ASN A 1 126 ? -27.189 48.789 35.341 1.00 51.25 126 ASN A O 1
ATOM 1027 N N . ARG A 1 127 ? -27.501 48.355 33.148 1.00 50.06 127 ARG A N 1
ATOM 1028 C CA . ARG A 1 127 ? -28.169 49.574 32.640 1.00 50.06 127 ARG A CA 1
ATOM 1029 C C . ARG A 1 127 ? -28.514 49.234 31.178 1.00 50.06 127 ARG A C 1
ATOM 1031 O O . ARG A 1 127 ? -27.605 48.954 30.414 1.00 50.06 127 ARG A O 1
ATOM 1038 N N . GLY A 1 128 ? -29.755 49.086 30.725 1.00 44.94 128 GLY A N 1
ATOM 1039 C CA . GLY A 1 128 ? -30.982 49.775 31.108 1.00 44.94 128 GLY A CA 1
ATOM 1040 C C . GLY A 1 128 ? -31.264 50.893 30.098 1.00 44.94 128 GLY A C 1
ATOM 1041 O O . GLY A 1 128 ? -30.692 51.962 30.245 1.00 44.94 128 GLY A O 1
ATOM 1042 N N . GLN A 1 129 ? -32.115 50.584 29.108 1.00 49.88 129 GLN A N 1
ATOM 1043 C CA . GLN A 1 129 ? -33.026 51.452 28.330 1.00 49.88 129 GLN A CA 1
ATOM 1044 C C . GLN A 1 129 ? -32.525 52.775 27.714 1.00 49.88 129 GLN A C 1
ATOM 1046 O O . GLN A 1 129 ? -32.126 53.702 28.409 1.00 49.88 129 GLN A O 1
ATOM 1051 N N . SER A 1 130 ? -32.758 52.944 26.408 1.00 43.03 130 SER A N 1
ATOM 1052 C CA . SER A 1 130 ? -33.755 53.909 25.892 1.00 43.03 130 SER A CA 1
ATOM 1053 C C . SER A 1 130 ? -33.860 53.843 24.363 1.00 43.03 130 SER A C 1
ATOM 1055 O O . SER A 1 130 ? -32.855 53.782 23.656 1.00 43.03 130 SER A O 1
ATOM 1057 N N . GLY A 1 131 ? -35.106 53.836 23.896 1.00 41.12 131 GLY A N 1
ATOM 1058 C CA . GLY A 1 131 ? -35.576 53.883 22.518 1.00 41.12 131 GLY A CA 1
ATOM 1059 C C . GLY A 1 131 ? -37.092 53.894 22.568 1.00 41.12 131 GLY A C 1
ATOM 1060 O O . GLY A 1 131 ? -37.632 52.867 23.033 1.00 41.12 131 GLY A O 1
#

Foldseek 3Di:
DPPPQPWQAFPQLRDGRARWDKDQLQDVVVVSPVPDIGTHGPQLNVQCVQEDDNVCSHPQNSDSVSLCVDPSSVVVSVVVNPDDRPDDDDDHHDPVVVVVVVPPPPPPPPDDDDPPDPDPDDDDDDDDDDD

Sequence (131 aa):
MVKKREQGTCELCGRHEVKRTEHHLTPKEKGGTFLPTAMLCIPCHKQIHALFTNEQLERDLHTLDALRGDERMRAFLKWIRKQPSASLPRVRKSRELRQIKKTPFEEAFFLTAPCIVPGCRQDSKNRGQSG

pLDDT: mean 72.96, std 16.78, range [40.78, 91.06]

Radius of gyration: 25.36 Å; chains: 1; bounding box: 66×65×60 Å

Secondary structure (DSSP, 8-state):
------EE--TTT--SSEEEEEEESS-GGGTGGGSPEEEEEHHHHHHHHHH--HHHHHHT-SSHHHHHHSHHHHHHHHHHTTS-TT----PPPPHHHHHHTTS-TTSSSSSS-----TT------------